Protein AF-A0A7C5ULH2-F1 (afdb_monomer_lite)

pLDDT: mean 91.03, std 8.77, range [56.03, 97.44]

Sequence (119 aa):
MRKRQEQGFTLVEIMVVLLIIGVLVTLALPSWMGARARAQARTCVANLRQIQQAKEAYALATRARNGTPVSMNDLVPTYLQEEPRCPAAGGAPYTVGAIGSPPTCPTGLPNHSLNWNGD

Foldseek 3Di:
DDDDPPDDDDPVNVVVVVVVVVVVCVVPPVVVVVVVVLVLLVLLLVLLVLLLQLLVVLCVVVVDDFPADDDVVSRPPPSPVDFAFRPVVVRHGWASGGPPDGIFDPVPDPSNGNPHDRD

Structure (mmCIF, N/CA/C/O backbone):
data_AF-A0A7C5ULH2-F1
#
_entry.id   AF-A0A7C5ULH2-F1
#
loop_
_atom_site.group_PDB
_atom_site.id
_atom_site.type_symbol
_atom_site.label_atom_id
_atom_site.label_alt_id
_atom_site.label_comp_id
_atom_site.label_asym_id
_atom_site.label_entity_id
_atom_site.label_seq_id
_atom_site.pdbx_PDB_ins_code
_atom_site.Cartn_x
_atom_site.Cartn_y
_atom_site.Cartn_z
_atom_site.occupancy
_atom_site.B_iso_or_equiv
_atom_site.auth_seq_id
_atom_site.auth_comp_id
_atom_site.auth_asym_id
_atom_site.auth_atom_id
_atom_site.pdbx_PDB_model_num
ATOM 1 N N . MET A 1 1 ? -15.620 35.326 54.716 1.00 56.03 1 MET A N 1
ATOM 2 C CA . MET A 1 1 ? -15.128 34.333 53.733 1.00 56.03 1 MET A CA 1
ATOM 3 C C . MET A 1 1 ? -16.139 33.192 53.645 1.00 56.03 1 MET A C 1
ATOM 5 O O . MET A 1 1 ? -16.268 32.439 54.599 1.00 56.03 1 MET A O 1
ATOM 9 N N . ARG A 1 2 ? -16.934 33.105 52.568 1.00 59.84 2 ARG A N 1
ATOM 10 C CA . ARG A 1 2 ? -17.887 31.996 52.363 1.00 59.84 2 ARG A CA 1
ATOM 11 C C . ARG A 1 2 ? -17.092 30.740 51.986 1.00 59.84 2 ARG A C 1
ATOM 13 O O . ARG A 1 2 ? -16.492 30.719 50.916 1.00 59.84 2 ARG A O 1
ATOM 20 N N . LYS A 1 3 ? -17.070 29.718 52.851 1.00 61.59 3 LYS A N 1
ATOM 21 C CA . LYS A 1 3 ? -16.533 28.394 52.502 1.00 61.59 3 LYS A CA 1
ATOM 22 C C . LYS A 1 3 ? -17.435 27.789 51.427 1.00 61.59 3 LYS A C 1
ATOM 24 O O . LYS A 1 3 ? -18.610 27.539 51.689 1.00 61.59 3 LYS A O 1
ATOM 29 N N . ARG A 1 4 ? -16.902 27.586 50.220 1.00 67.75 4 ARG A N 1
ATOM 30 C CA . ARG A 1 4 ? -17.526 26.690 49.242 1.00 67.75 4 ARG A CA 1
ATOM 31 C C . ARG A 1 4 ? -17.550 25.300 49.872 1.00 67.75 4 ARG A C 1
ATOM 33 O O . ARG A 1 4 ? -16.516 24.825 50.327 1.00 67.75 4 ARG A O 1
ATOM 40 N N . GLN A 1 5 ? -18.731 24.699 49.964 1.00 68.06 5 GLN A N 1
ATOM 41 C CA . GLN A 1 5 ? -18.837 23.287 50.301 1.00 68.06 5 GLN A CA 1
ATOM 42 C C . GLN A 1 5 ? -18.357 22.509 49.082 1.00 68.06 5 GLN A C 1
ATOM 44 O O . GLN A 1 5 ? -19.015 22.512 48.044 1.00 68.06 5 GLN A O 1
ATOM 49 N N . GLU A 1 6 ? -17.176 21.917 49.189 1.00 69.50 6 GLU A N 1
ATOM 50 C CA . GLU A 1 6 ? -16.696 20.950 48.213 1.00 69.50 6 GLU A CA 1
ATOM 51 C C . GLU A 1 6 ? -17.531 19.680 48.397 1.00 69.50 6 GLU A C 1
ATOM 53 O O . GLU A 1 6 ? -17.427 18.988 49.409 1.00 69.50 6 GLU A O 1
ATOM 58 N N . GLN A 1 7 ? -18.449 19.438 47.463 1.00 75.25 7 GLN A N 1
ATOM 59 C CA . GLN A 1 7 ? -19.234 18.210 47.413 1.00 75.25 7 GLN A CA 1
ATOM 60 C C . GLN A 1 7 ? -18.329 17.100 46.867 1.00 75.25 7 GLN A C 1
ATOM 62 O O . GLN A 1 7 ? -17.824 17.203 45.751 1.00 75.25 7 GLN A O 1
ATOM 67 N N . GLY A 1 8 ? -18.075 16.073 47.680 1.00 75.38 8 GLY A N 1
ATOM 68 C CA . GLY A 1 8 ? -17.346 14.878 47.260 1.00 75.38 8 GLY A CA 1
ATOM 69 C C . GLY A 1 8 ? -18.233 13.939 46.441 1.00 75.38 8 GLY A C 1
ATOM 70 O O . GLY A 1 8 ? -19.440 13.870 46.665 1.00 75.38 8 GLY A O 1
ATOM 71 N N . PHE A 1 9 ? -17.620 13.202 45.514 1.00 80.06 9 PHE A N 1
ATOM 72 C CA . PHE A 1 9 ? -18.284 12.153 44.736 1.00 80.06 9 PHE A CA 1
ATOM 73 C C . PHE A 1 9 ? -18.848 11.064 45.657 1.00 80.06 9 PHE A C 1
ATOM 75 O O . PHE A 1 9 ? -18.164 10.608 46.578 1.00 80.06 9 PHE A O 1
ATOM 82 N N . THR A 1 10 ? -20.075 10.608 45.401 1.00 90.31 10 THR A N 1
ATOM 83 C CA . THR A 1 10 ? -20.639 9.474 46.146 1.00 90.31 10 THR A CA 1
ATOM 84 C C . THR A 1 10 ? -20.172 8.141 45.548 1.00 90.31 10 THR A C 1
ATOM 86 O O . THR A 1 10 ? -19.944 8.024 44.344 1.00 90.31 10 THR A O 1
ATOM 89 N N . LEU A 1 11 ? -20.059 7.096 46.379 1.00 90.06 11 LEU A N 1
ATOM 90 C CA . LEU A 1 11 ? -19.757 5.730 45.914 1.00 90.06 11 LEU A CA 1
ATOM 91 C C . LEU A 1 11 ? -20.757 5.249 44.850 1.00 90.06 11 LEU A C 1
ATOM 93 O O . LEU A 1 11 ? -20.372 4.601 43.879 1.00 90.06 11 LEU A O 1
ATOM 97 N N . VAL A 1 12 ? -22.032 5.609 45.021 1.00 92.31 12 VAL A N 1
ATOM 98 C CA . VAL A 1 12 ? -23.120 5.258 44.096 1.00 92.31 12 VAL A CA 1
ATOM 99 C C . VAL A 1 12 ? -22.897 5.881 42.719 1.00 92.31 12 VAL A C 1
ATOM 101 O O . VAL A 1 12 ? -23.104 5.228 41.700 1.00 92.31 12 VAL A O 1
ATOM 104 N N . GLU A 1 13 ? -22.427 7.122 42.680 1.00 91.38 13 GLU A N 1
ATOM 105 C CA . GLU A 1 13 ? -22.177 7.860 41.442 1.00 91.38 13 GLU A CA 1
ATOM 106 C C . GLU A 1 13 ? -21.053 7.214 40.626 1.00 91.38 13 GLU A C 1
ATOM 108 O O . GLU A 1 13 ? -21.204 7.008 39.424 1.00 91.38 13 GLU A O 1
ATOM 113 N N . ILE A 1 14 ? -19.985 6.753 41.284 1.00 92.56 14 ILE A N 1
ATOM 114 C CA . ILE A 1 14 ? -18.932 5.973 40.618 1.00 92.56 14 ILE A CA 1
ATOM 115 C C . ILE A 1 14 ? -19.450 4.606 40.142 1.00 92.56 14 ILE A C 1
ATOM 117 O O . ILE A 1 14 ? -19.111 4.180 39.038 1.00 92.56 14 ILE A O 1
ATOM 121 N N . MET A 1 15 ? -20.303 3.924 40.914 1.00 93.81 15 MET A N 1
ATOM 122 C CA . MET A 1 15 ? -20.867 2.629 40.504 1.00 93.81 15 MET A CA 1
ATOM 123 C C . MET A 1 15 ? -21.714 2.731 39.233 1.00 93.81 15 MET A C 1
ATOM 125 O O . MET A 1 15 ? -21.543 1.925 38.318 1.00 93.81 15 MET A O 1
ATOM 129 N N . VAL A 1 16 ? -22.607 3.722 39.155 1.00 94.50 16 VAL A N 1
ATOM 130 C CA . VAL A 1 16 ? -23.452 3.930 37.969 1.00 94.50 16 VAL A CA 1
ATOM 131 C C . VAL A 1 16 ? -22.593 4.277 36.752 1.00 94.50 16 VAL A C 1
ATOM 133 O O . VAL A 1 16 ? -22.827 3.747 35.666 1.00 94.50 16 VAL A O 1
ATOM 136 N N . VAL A 1 17 ? -21.554 5.098 36.929 1.00 94.88 17 VAL A N 1
ATOM 137 C CA . VAL A 1 17 ? -20.621 5.450 35.849 1.00 94.88 17 VAL A CA 1
ATOM 138 C C . VAL A 1 17 ? -19.888 4.215 35.317 1.00 94.88 17 VAL A C 1
ATOM 140 O O . VAL A 1 17 ? -19.829 4.022 34.103 1.00 94.88 17 VAL A O 1
ATOM 143 N N . LEU A 1 18 ? -19.382 3.340 36.191 1.00 95.12 18 LEU A N 1
ATOM 144 C CA . LEU A 1 18 ? -18.714 2.103 35.770 1.00 95.12 18 LEU A CA 1
ATOM 145 C C . LEU A 1 18 ? -19.667 1.144 35.047 1.00 95.12 18 LEU A C 1
ATOM 147 O O . LEU A 1 18 ? -19.270 0.515 34.066 1.00 95.12 18 LEU A O 1
ATOM 151 N N . LEU A 1 19 ? -20.927 1.070 35.485 1.00 96.12 19 LEU A N 1
ATOM 152 C CA . LEU A 1 19 ? -21.962 0.265 34.837 1.00 96.12 19 LEU A CA 1
ATOM 153 C C . LEU A 1 19 ? -22.212 0.757 33.402 1.00 96.12 19 LEU A C 1
ATOM 155 O O . LEU A 1 19 ? -22.176 -0.037 32.462 1.00 96.12 19 LEU A O 1
ATOM 159 N N . ILE A 1 20 ? -22.376 2.071 33.214 1.00 95.81 20 ILE A N 1
ATOM 160 C CA . ILE A 1 20 ? -22.572 2.673 31.888 1.00 95.81 20 ILE A CA 1
ATOM 161 C C . ILE A 1 20 ? -21.333 2.467 31.001 1.00 95.81 20 ILE A C 1
ATOM 163 O O . ILE A 1 20 ? -21.472 2.036 29.857 1.00 95.81 20 ILE A O 1
ATOM 167 N N . ILE A 1 21 ? -20.118 2.703 31.514 1.00 95.00 21 ILE A N 1
ATOM 168 C CA . ILE A 1 21 ? -18.872 2.484 30.754 1.00 95.00 21 ILE A CA 1
ATOM 169 C C . ILE A 1 21 ? -18.742 1.013 30.324 1.00 95.00 21 ILE A C 1
ATOM 171 O O . ILE A 1 21 ? -18.378 0.749 29.178 1.00 95.00 21 ILE A O 1
ATOM 175 N N . GLY A 1 22 ? -19.091 0.052 31.187 1.00 95.38 22 GLY A N 1
ATOM 176 C CA . GLY A 1 22 ? -19.061 -1.378 30.857 1.00 95.38 22 GLY A CA 1
ATOM 177 C C . GLY A 1 22 ? -19.973 -1.756 29.681 1.00 95.38 22 GLY A C 1
ATOM 178 O O . GLY A 1 22 ? -19.562 -2.505 28.788 1.00 95.38 22 GLY A O 1
ATOM 179 N N . VAL A 1 23 ? -21.184 -1.190 29.628 1.00 94.31 23 VAL A N 1
ATOM 180 C CA . VAL A 1 23 ? -22.121 -1.384 28.505 1.00 94.31 23 VAL A CA 1
ATOM 181 C C . VAL A 1 23 ? -21.595 -0.733 27.221 1.00 94.31 23 VAL A C 1
ATOM 183 O O . VAL A 1 23 ? -21.669 -1.322 26.145 1.00 94.31 23 VAL A O 1
ATOM 186 N N . LEU A 1 24 ? -21.008 0.462 27.308 1.00 93.62 24 LEU A N 1
ATOM 187 C CA . LEU A 1 24 ? -20.470 1.146 26.128 1.00 93.62 24 LEU A CA 1
ATOM 188 C C . LEU A 1 24 ? -19.274 0.400 25.515 1.00 93.62 24 LEU A C 1
ATOM 190 O O . LEU A 1 24 ? -19.202 0.249 24.295 1.00 93.62 24 LEU A O 1
ATOM 194 N N . VAL A 1 25 ? -18.352 -0.107 26.341 1.00 91.88 25 VAL A N 1
ATOM 195 C CA . VAL A 1 25 ? -17.163 -0.838 25.866 1.00 91.88 25 VAL A CA 1
ATOM 196 C C . VAL A 1 25 ? -17.548 -2.142 25.165 1.00 91.88 25 VAL A C 1
ATOM 198 O O . VAL A 1 25 ? -17.006 -2.447 24.101 1.00 91.88 25 VAL A O 1
ATOM 201 N N . THR A 1 26 ? -18.507 -2.892 25.714 1.00 89.56 26 THR A N 1
ATOM 202 C CA . THR A 1 26 ? -18.966 -4.160 25.118 1.00 89.56 26 THR A CA 1
ATOM 203 C C . THR A 1 26 ? -19.579 -3.971 23.730 1.00 89.56 26 THR A C 1
ATOM 205 O O . THR A 1 26 ? -19.340 -4.795 22.848 1.00 89.56 26 THR A O 1
ATOM 208 N N . LEU A 1 27 ? -20.292 -2.865 23.494 1.00 86.44 27 LEU A N 1
ATOM 209 C CA . LEU A 1 27 ? -20.836 -2.531 22.173 1.00 86.44 27 LEU A CA 1
ATOM 210 C C . LEU A 1 27 ? -19.771 -2.004 21.194 1.00 86.44 27 LEU A C 1
ATOM 212 O O . LEU A 1 27 ? -19.864 -2.249 19.991 1.00 86.44 27 LEU A O 1
ATOM 216 N N . ALA A 1 28 ? -18.750 -1.298 21.683 1.00 82.75 28 ALA A N 1
ATOM 217 C CA . ALA A 1 28 ? -17.752 -0.648 20.833 1.00 82.75 28 ALA A CA 1
ATOM 218 C C . ALA A 1 28 ? -16.705 -1.617 20.246 1.00 82.75 28 ALA A C 1
ATOM 220 O O . ALA A 1 28 ? -16.368 -1.527 19.061 1.00 82.75 28 ALA A O 1
ATOM 221 N N . LEU A 1 29 ? -16.198 -2.562 21.045 1.00 77.38 29 LEU A N 1
ATOM 222 C CA . LEU A 1 29 ? -15.086 -3.450 20.670 1.00 77.38 29 LEU A CA 1
ATOM 223 C C . LEU A 1 29 ? -15.273 -4.287 19.384 1.00 77.38 29 LEU A C 1
ATOM 225 O O . LEU A 1 29 ? -14.331 -4.323 18.583 1.00 77.38 29 LEU A O 1
ATOM 229 N N . PRO A 1 30 ? -16.420 -4.952 19.120 1.00 70.81 30 PRO A N 1
ATOM 230 C CA . PRO A 1 30 ? -16.539 -5.841 17.959 1.00 70.81 30 PRO A CA 1
ATOM 231 C C . PRO A 1 30 ? -16.403 -5.101 16.620 1.00 70.81 30 PRO A C 1
ATOM 233 O O . PRO A 1 30 ? -15.904 -5.661 15.644 1.00 70.81 30 PRO A O 1
ATOM 236 N N . SER A 1 31 ? -16.786 -3.824 16.575 1.00 73.25 31 SER A N 1
ATOM 237 C CA . SER A 1 31 ? -16.737 -3.013 15.354 1.00 73.25 31 SER A CA 1
ATOM 238 C C . SER A 1 31 ? -15.311 -2.660 14.903 1.00 73.25 31 SER A C 1
ATOM 240 O O . SER A 1 31 ? -15.056 -2.472 13.710 1.00 73.25 31 SER A O 1
ATOM 242 N N . TRP A 1 32 ? -14.351 -2.604 15.831 1.00 74.81 32 TRP A N 1
ATOM 243 C CA . TRP A 1 32 ? -13.033 -2.027 15.564 1.00 74.81 32 TRP A CA 1
ATOM 244 C C . TRP A 1 32 ? -12.089 -2.974 14.808 1.00 74.81 32 TRP A C 1
ATOM 246 O O . TRP A 1 32 ? -11.313 -2.540 13.952 1.00 74.81 32 TRP A O 1
ATOM 256 N N . MET A 1 33 ? -12.186 -4.284 15.056 1.00 75.81 33 MET A N 1
ATOM 257 C CA . MET A 1 33 ? -11.313 -5.283 14.422 1.00 75.81 33 MET A CA 1
ATOM 258 C C . MET A 1 33 ? -11.561 -5.399 12.912 1.00 75.81 33 MET A C 1
ATOM 260 O O . MET A 1 33 ? -10.613 -5.405 12.123 1.00 75.81 33 MET A O 1
ATOM 264 N N . GLY A 1 34 ? -12.830 -5.414 12.491 1.00 82.38 34 GLY A N 1
ATOM 265 C CA . GLY A 1 34 ? -13.193 -5.457 11.072 1.00 82.38 34 GLY A CA 1
ATOM 266 C C . GLY A 1 34 ? -12.793 -4.184 10.320 1.00 82.38 34 GLY A C 1
ATOM 267 O O . GLY A 1 34 ? -12.331 -4.252 9.179 1.00 82.38 34 GLY A O 1
ATOM 268 N N . ALA A 1 35 ? -12.901 -3.022 10.973 1.00 85.62 35 ALA A N 1
ATOM 269 C CA . ALA A 1 35 ? -12.500 -1.743 10.393 1.00 85.62 35 ALA A CA 1
ATOM 270 C C . ALA A 1 35 ? -10.996 -1.699 10.082 1.00 85.62 35 ALA A C 1
ATOM 272 O O . ALA A 1 35 ? -10.603 -1.267 8.996 1.00 85.62 35 ALA A O 1
ATOM 273 N N . ARG A 1 36 ? -10.151 -2.207 10.990 1.00 89.75 36 ARG A N 1
ATOM 274 C CA . ARG A 1 36 ? -8.697 -2.262 10.782 1.00 89.75 36 ARG A CA 1
ATOM 275 C C . ARG A 1 36 ? -8.313 -3.166 9.611 1.00 89.75 36 ARG A C 1
ATOM 277 O O . ARG A 1 36 ? -7.527 -2.744 8.766 1.00 89.75 36 ARG A O 1
ATOM 284 N N . ALA A 1 37 ? -8.878 -4.371 9.536 1.00 90.31 37 ALA A N 1
ATOM 285 C CA . ALA A 1 37 ? -8.594 -5.308 8.447 1.00 90.31 37 ALA A CA 1
ATOM 286 C C . ALA A 1 37 ? -9.005 -4.733 7.079 1.00 90.31 37 ALA A C 1
ATOM 288 O O . ALA A 1 37 ? -8.230 -4.772 6.124 1.00 90.31 37 ALA A O 1
ATOM 289 N N . ARG A 1 38 ? -10.188 -4.108 6.993 1.00 91.31 38 ARG A N 1
ATOM 290 C CA . ARG A 1 38 ? -10.649 -3.424 5.773 1.00 91.31 38 ARG A CA 1
ATOM 291 C C . ARG A 1 38 ? -9.765 -2.240 5.392 1.00 91.31 38 ARG A C 1
ATOM 293 O O . ARG A 1 38 ? -9.481 -2.059 4.211 1.00 91.31 38 ARG A O 1
ATOM 300 N N . ALA A 1 39 ? -9.314 -1.445 6.362 1.00 92.69 39 ALA A N 1
ATOM 301 C CA . ALA A 1 39 ? -8.388 -0.344 6.105 1.00 92.69 39 ALA A CA 1
ATOM 302 C C . ALA A 1 39 ? -7.052 -0.857 5.543 1.00 92.69 39 ALA A C 1
ATOM 304 O O . ALA A 1 39 ? -6.576 -0.344 4.535 1.00 92.69 39 ALA A O 1
ATOM 305 N N . GLN A 1 40 ? -6.491 -1.920 6.131 1.00 94.75 40 GLN A N 1
ATOM 306 C CA . GLN A 1 40 ? -5.264 -2.551 5.636 1.00 94.75 40 GLN A CA 1
ATOM 307 C C . GLN A 1 40 ? -5.422 -3.101 4.211 1.00 94.75 40 GLN A C 1
ATOM 309 O O . GLN A 1 40 ? -4.529 -2.899 3.387 1.00 94.75 40 GLN A O 1
ATOM 314 N N . ALA A 1 41 ? -6.552 -3.745 3.907 1.00 94.94 41 ALA A N 1
ATOM 315 C CA . ALA A 1 41 ? -6.877 -4.225 2.564 1.00 94.94 41 ALA A CA 1
ATOM 316 C C . ALA A 1 41 ? -6.973 -3.069 1.554 1.00 94.94 41 ALA A C 1
ATOM 318 O O . ALA A 1 41 ? -6.314 -3.095 0.517 1.00 94.94 41 ALA A O 1
ATOM 319 N N . ARG A 1 42 ? -7.699 -1.993 1.890 1.00 95.25 42 ARG A N 1
ATOM 320 C CA . ARG A 1 42 ? -7.820 -0.791 1.043 1.00 95.25 42 ARG A CA 1
ATOM 321 C C . ARG A 1 42 ? -6.469 -0.149 0.745 1.00 95.25 42 ARG A C 1
ATOM 323 O O . ARG A 1 42 ? -6.177 0.131 -0.415 1.00 95.25 42 ARG A O 1
ATOM 330 N N . THR A 1 43 ? -5.629 0.033 1.762 1.00 95.81 43 THR A N 1
ATOM 331 C CA . THR A 1 43 ? -4.271 0.563 1.582 1.00 95.81 43 THR A CA 1
ATOM 332 C C . THR A 1 43 ? -3.419 -0.368 0.722 1.00 95.81 43 THR A C 1
ATOM 334 O O . THR A 1 43 ? -2.702 0.095 -0.159 1.00 95.81 43 THR A O 1
ATOM 337 N N . CYS A 1 44 ? -3.519 -1.684 0.922 1.00 96.75 44 CYS A N 1
ATOM 338 C CA . CYS A 1 44 ? -2.822 -2.661 0.091 1.00 96.75 44 CYS A CA 1
ATOM 339 C C . CYS A 1 44 ? -3.220 -2.543 -1.385 1.00 96.75 44 CYS A C 1
ATOM 341 O O . CYS A 1 44 ? -2.351 -2.469 -2.249 1.00 96.75 44 CYS A O 1
ATOM 343 N N . VAL A 1 45 ? -4.518 -2.487 -1.684 1.00 96.25 45 VAL A N 1
ATOM 344 C CA . VAL A 1 45 ? -5.007 -2.358 -3.063 1.00 96.25 45 VAL A CA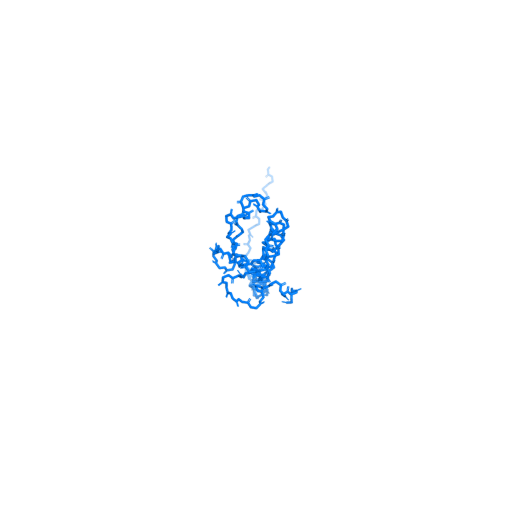 1
ATOM 345 C C . VAL A 1 45 ? -4.600 -1.022 -3.681 1.00 96.25 45 VAL A C 1
ATOM 347 O O . VAL A 1 45 ? -4.214 -0.991 -4.848 1.00 96.25 45 VAL A O 1
ATOM 350 N N . ALA A 1 46 ? -4.602 0.068 -2.911 1.00 96.12 46 ALA A N 1
ATOM 351 C CA . ALA A 1 46 ? -4.089 1.357 -3.371 1.00 96.12 46 ALA A CA 1
ATOM 352 C C . ALA A 1 46 ? -2.598 1.283 -3.749 1.00 96.12 46 ALA A C 1
ATOM 354 O O . ALA A 1 46 ? -2.227 1.707 -4.841 1.00 96.12 46 ALA A O 1
ATOM 355 N N . ASN A 1 47 ? -1.767 0.664 -2.906 1.00 96.94 47 ASN A N 1
ATOM 356 C CA . ASN A 1 47 ? -0.343 0.461 -3.188 1.00 96.94 47 ASN A CA 1
ATOM 357 C C . ASN A 1 47 ? -0.120 -0.413 -4.432 1.00 96.94 47 ASN A C 1
ATOM 359 O O . ASN A 1 47 ? 0.709 -0.089 -5.277 1.00 96.94 47 ASN A O 1
ATOM 363 N N . LEU A 1 48 ? -0.885 -1.500 -4.587 1.00 97.06 48 LEU A N 1
ATOM 364 C CA . LEU A 1 48 ? -0.812 -2.345 -5.783 1.00 97.06 48 LEU A CA 1
ATOM 365 C C . LEU A 1 48 ? -1.156 -1.554 -7.051 1.00 97.06 48 LEU A C 1
ATOM 367 O O . LEU A 1 48 ? -0.498 -1.730 -8.075 1.00 97.06 48 LEU A O 1
ATOM 371 N N . ARG A 1 49 ? -2.159 -0.667 -6.991 1.00 96.31 49 ARG A N 1
ATOM 372 C CA . ARG A 1 49 ? -2.529 0.206 -8.118 1.00 96.31 49 ARG A CA 1
ATOM 373 C C . ARG A 1 49 ? -1.419 1.201 -8.447 1.00 96.31 49 ARG A C 1
ATOM 375 O O . ARG A 1 49 ? -1.120 1.377 -9.622 1.00 96.31 49 ARG A O 1
ATOM 382 N N . GLN A 1 50 ? -0.777 1.792 -7.438 1.00 96.94 50 GLN A N 1
ATOM 383 C CA . GLN A 1 50 ? 0.377 2.676 -7.639 1.00 96.94 50 GLN A CA 1
ATOM 384 C C . GLN A 1 50 ? 1.541 1.946 -8.317 1.00 96.94 50 GLN A C 1
ATOM 386 O O . GLN A 1 50 ? 2.098 2.446 -9.291 1.00 96.94 50 GLN A O 1
ATOM 391 N N . ILE A 1 51 ? 1.866 0.732 -7.859 1.00 97.44 51 ILE A N 1
ATOM 392 C CA . ILE A 1 51 ? 2.906 -0.098 -8.481 1.00 97.44 51 ILE A CA 1
ATOM 393 C C . ILE A 1 51 ? 2.528 -0.424 -9.929 1.00 97.44 51 ILE A C 1
ATOM 395 O O . ILE A 1 51 ? 3.358 -0.285 -10.821 1.00 97.44 51 ILE A O 1
ATOM 399 N N . GLN A 1 52 ? 1.279 -0.816 -10.190 1.00 97.12 52 GLN A N 1
ATOM 400 C CA . GLN A 1 52 ? 0.815 -1.130 -11.542 1.00 97.12 52 GLN A CA 1
ATOM 401 C C . GLN A 1 52 ? 0.945 0.072 -12.489 1.00 97.12 52 GLN A C 1
ATOM 403 O O . GLN A 1 52 ? 1.491 -0.070 -13.581 1.00 97.12 52 GLN A O 1
ATOM 408 N N . GLN A 1 53 ? 0.518 1.260 -12.056 1.00 96.81 53 GLN A N 1
ATOM 409 C CA . GLN A 1 53 ? 0.638 2.488 -12.847 1.00 96.81 53 GLN A CA 1
ATOM 410 C C . GLN A 1 53 ? 2.099 2.839 -13.148 1.00 96.81 53 GLN A C 1
ATOM 412 O O . GLN A 1 53 ? 2.438 3.206 -14.271 1.00 96.81 53 GLN A O 1
ATOM 417 N N . ALA A 1 54 ? 2.989 2.677 -12.171 1.00 97.38 54 ALA A N 1
ATOM 418 C CA . ALA A 1 54 ? 4.408 2.917 -12.380 1.00 97.38 54 ALA A CA 1
ATOM 419 C C . ALA A 1 54 ? 5.054 1.909 -13.331 1.00 97.38 54 ALA A C 1
ATOM 421 O O . ALA A 1 54 ? 5.882 2.292 -14.154 1.00 97.38 54 ALA A O 1
ATOM 422 N N . LYS A 1 55 ? 4.657 0.633 -13.266 1.00 96.81 55 LYS A N 1
ATOM 423 C CA . LYS A 1 55 ? 5.097 -0.381 -14.232 1.00 96.81 55 LYS A CA 1
ATOM 424 C C . LYS A 1 55 ? 4.668 -0.031 -15.651 1.00 96.81 55 LYS A C 1
ATOM 426 O O . LYS A 1 55 ? 5.447 -0.210 -16.581 1.00 96.81 55 LYS A O 1
ATOM 431 N N . GLU A 1 56 ? 3.440 0.451 -15.822 1.00 96.06 56 GLU A N 1
ATOM 432 C CA . GLU A 1 56 ? 2.924 0.885 -17.123 1.00 96.06 56 GLU A CA 1
ATOM 433 C C . GLU A 1 56 ? 3.696 2.101 -17.650 1.00 96.06 56 GLU A C 1
ATOM 435 O O . GLU A 1 56 ? 4.099 2.115 -18.814 1.00 96.06 56 GLU A O 1
ATOM 440 N N . ALA A 1 57 ? 3.991 3.076 -16.786 1.00 96.94 57 ALA A N 1
ATOM 441 C CA . ALA A 1 57 ? 4.819 4.228 -17.135 1.00 96.94 57 ALA A CA 1
ATOM 442 C C . ALA A 1 57 ? 6.255 3.820 -17.514 1.00 96.94 57 ALA A C 1
ATOM 444 O O . ALA A 1 57 ? 6.772 4.262 -18.542 1.00 96.94 57 ALA A O 1
ATOM 445 N N . TYR A 1 58 ? 6.872 2.924 -16.738 1.00 97.25 58 TYR A N 1
ATOM 446 C CA . TYR A 1 58 ? 8.184 2.353 -17.040 1.00 97.25 58 TYR A CA 1
ATOM 447 C C . TYR A 1 58 ? 8.184 1.629 -18.390 1.00 97.25 58 TYR A C 1
ATOM 449 O O . TYR A 1 58 ? 9.084 1.839 -19.208 1.00 97.25 58 TYR A O 1
ATOM 457 N N . ALA A 1 59 ? 7.165 0.808 -18.660 1.00 97.19 59 ALA A N 1
ATOM 458 C CA . ALA A 1 59 ? 7.043 0.087 -19.922 1.00 97.19 59 ALA A CA 1
ATOM 459 C C . ALA A 1 59 ? 6.901 1.033 -21.117 1.00 97.19 59 ALA A C 1
ATOM 461 O O . ALA A 1 59 ? 7.527 0.805 -22.152 1.00 97.19 59 ALA A O 1
ATOM 462 N N . LEU A 1 60 ? 6.136 2.118 -20.967 1.00 96.31 60 LEU A N 1
ATOM 463 C CA . LEU A 1 60 ? 5.990 3.137 -22.003 1.00 96.31 60 LEU A CA 1
ATOM 464 C C . LEU A 1 60 ? 7.318 3.857 -22.280 1.00 96.31 60 LEU A C 1
ATOM 466 O O . LEU A 1 60 ? 7.696 4.024 -23.440 1.00 96.31 60 LEU A O 1
ATOM 470 N N . ALA A 1 61 ? 8.043 4.244 -21.230 1.00 96.75 61 ALA A N 1
ATOM 471 C CA . ALA A 1 61 ? 9.308 4.964 -21.348 1.00 96.75 61 ALA A CA 1
ATOM 472 C C . ALA A 1 61 ? 10.428 4.106 -21.961 1.00 96.75 61 ALA A C 1
ATOM 474 O O . ALA A 1 61 ? 11.209 4.586 -22.781 1.00 96.75 61 ALA A O 1
ATOM 475 N N . THR A 1 62 ? 10.493 2.825 -21.595 1.00 96.25 62 THR A N 1
ATOM 476 C CA . THR A 1 62 ? 11.553 1.897 -22.030 1.00 96.25 62 THR A CA 1
ATOM 477 C C . THR A 1 62 ? 11.172 1.053 -23.245 1.00 96.25 62 THR A C 1
ATOM 479 O O . THR A 1 62 ? 12.007 0.322 -23.776 1.00 96.25 62 THR A O 1
ATOM 482 N N . ARG A 1 63 ? 9.917 1.149 -23.707 1.00 96.31 63 ARG A N 1
ATOM 483 C CA . ARG A 1 63 ? 9.326 0.266 -24.728 1.00 96.31 63 ARG A CA 1
ATOM 484 C C . ARG A 1 63 ? 9.429 -1.219 -24.343 1.00 96.31 63 ARG A C 1
ATOM 486 O O . ARG A 1 63 ? 9.582 -2.079 -25.216 1.00 96.31 63 ARG A O 1
ATOM 493 N N . ALA A 1 64 ? 9.363 -1.518 -23.044 1.00 95.19 64 ALA A N 1
ATOM 494 C CA . ALA A 1 64 ? 9.384 -2.884 -22.537 1.00 95.19 64 ALA A CA 1
ATOM 495 C C . ALA A 1 64 ? 8.144 -3.655 -23.011 1.00 95.19 64 ALA A C 1
ATOM 497 O O . ALA A 1 64 ? 7.041 -3.114 -23.100 1.00 95.19 64 ALA A O 1
ATOM 498 N N . ARG A 1 65 ? 8.330 -4.938 -23.328 1.00 95.62 65 ARG A N 1
ATOM 499 C CA . ARG A 1 65 ? 7.258 -5.818 -23.808 1.00 95.62 65 ARG A CA 1
ATOM 500 C C . ARG A 1 65 ? 6.672 -6.612 -22.644 1.00 95.62 65 ARG A C 1
ATOM 502 O O . ARG A 1 65 ? 7.295 -6.750 -21.594 1.00 95.62 65 ARG A O 1
ATOM 509 N N . ASN A 1 66 ? 5.492 -7.195 -22.847 1.00 95.62 66 ASN A N 1
ATOM 510 C CA . ASN A 1 66 ? 4.938 -8.150 -21.888 1.00 95.62 66 ASN A CA 1
ATOM 511 C C . ASN A 1 66 ? 5.931 -9.297 -21.643 1.00 95.62 66 ASN A C 1
ATOM 513 O O . ASN A 1 66 ? 6.515 -9.831 -22.585 1.00 95.62 66 ASN A O 1
ATOM 517 N N . GLY A 1 67 ? 6.122 -9.656 -20.375 1.00 94.81 67 GLY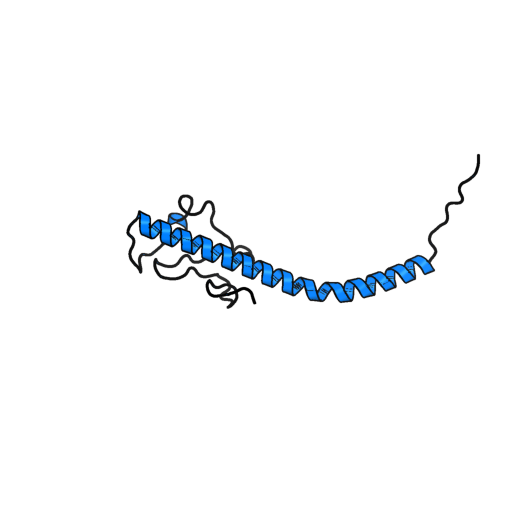 A N 1
ATOM 518 C CA . GLY A 1 67 ? 7.100 -10.653 -19.940 1.00 94.81 67 GLY A CA 1
ATOM 519 C C . GLY A 1 67 ? 8.484 -10.095 -19.598 1.00 94.81 67 GLY A C 1
ATOM 520 O O . GLY A 1 67 ? 9.277 -10.826 -19.010 1.00 94.81 67 GLY A O 1
ATOM 521 N N . THR A 1 68 ? 8.782 -8.820 -19.882 1.00 96.06 68 THR A N 1
ATOM 522 C CA . THR A 1 68 ? 10.026 -8.191 -19.414 1.00 96.06 68 THR A CA 1
ATOM 523 C C . THR A 1 68 ? 10.060 -8.19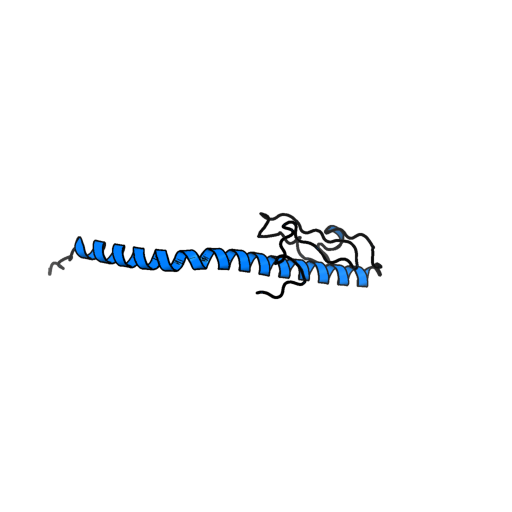0 -17.877 1.00 96.06 68 THR A C 1
ATOM 525 O O . THR A 1 68 ? 9.119 -7.667 -17.266 1.00 96.06 68 THR A O 1
ATOM 528 N N . PRO A 1 69 ? 11.097 -8.771 -17.238 1.00 95.88 69 PRO A N 1
ATOM 529 C CA . PRO A 1 69 ? 11.257 -8.715 -15.788 1.00 95.88 69 PRO A CA 1
ATOM 530 C C . PRO A 1 69 ? 11.405 -7.269 -15.320 1.00 95.88 69 PRO A C 1
ATOM 532 O O . PRO A 1 69 ? 12.109 -6.490 -15.956 1.00 95.88 69 PRO A O 1
ATOM 535 N N . VAL A 1 70 ? 10.753 -6.928 -14.209 1.00 95.75 70 VAL A N 1
ATOM 536 C CA . VAL A 1 70 ? 10.847 -5.605 -13.580 1.00 95.75 70 VAL A CA 1
ATOM 537 C C . VAL A 1 70 ? 11.084 -5.788 -12.092 1.00 95.75 70 VAL A C 1
ATOM 539 O O . VAL A 1 70 ? 10.425 -6.608 -11.446 1.00 95.75 70 VAL A O 1
ATOM 542 N N . SER A 1 71 ? 12.027 -5.022 -11.560 1.00 94.75 71 SER A N 1
ATOM 543 C CA . SER A 1 71 ? 12.333 -4.929 -10.139 1.00 94.75 71 SER A CA 1
ATOM 544 C C . SER A 1 71 ? 11.808 -3.616 -9.561 1.00 94.75 71 SER A C 1
ATOM 546 O O . SER A 1 71 ? 11.574 -2.652 -10.285 1.00 94.75 71 SER A O 1
ATOM 548 N N . MET A 1 72 ? 11.659 -3.534 -8.236 1.00 94.50 72 MET A N 1
ATOM 549 C CA . MET A 1 72 ? 11.275 -2.269 -7.597 1.00 94.50 72 MET A CA 1
ATOM 550 C C . MET A 1 72 ? 12.319 -1.165 -7.832 1.00 94.50 72 MET A C 1
ATOM 552 O O . MET A 1 72 ? 11.962 0.005 -7.951 1.00 94.50 72 MET A O 1
ATOM 556 N N . ASN A 1 73 ? 13.592 -1.537 -7.992 1.00 95.00 73 ASN A N 1
ATOM 557 C CA . ASN A 1 73 ? 14.676 -0.598 -8.298 1.00 95.00 73 ASN A CA 1
ATOM 558 C C . ASN A 1 73 ? 14.527 0.080 -9.669 1.00 95.00 73 ASN A C 1
ATOM 560 O O . ASN A 1 73 ? 15.115 1.132 -9.885 1.00 95.00 73 ASN A O 1
ATOM 564 N N . ASP A 1 74 ? 13.755 -0.503 -10.588 1.00 95.75 74 ASP A N 1
ATOM 565 C CA . ASP A 1 74 ? 13.460 0.116 -11.885 1.00 95.75 74 ASP A CA 1
ATOM 566 C C . ASP A 1 74 ? 12.353 1.178 -11.772 1.00 95.75 74 ASP A C 1
ATOM 568 O O . ASP A 1 74 ? 12.214 2.047 -12.634 1.00 95.75 74 ASP A O 1
ATOM 572 N N . LEU A 1 75 ? 11.541 1.093 -10.712 1.00 96.25 75 LEU A N 1
ATOM 573 C CA . LEU A 1 75 ? 10.387 1.958 -10.482 1.00 96.25 75 LEU A CA 1
ATOM 574 C C . LEU A 1 75 ? 10.722 3.131 -9.559 1.00 96.25 75 LEU A C 1
ATOM 576 O O . LEU A 1 75 ? 10.223 4.233 -9.770 1.00 96.25 75 LEU A O 1
ATOM 580 N N . VAL A 1 76 ? 11.560 2.920 -8.546 1.00 96.19 76 VAL A N 1
ATOM 581 C CA . VAL A 1 76 ? 11.959 3.946 -7.571 1.00 96.19 76 VAL A CA 1
ATOM 582 C C . VAL A 1 76 ? 13.323 4.538 -7.957 1.00 96.19 76 VAL A C 1
ATOM 584 O O . VAL A 1 76 ? 14.223 3.776 -8.294 1.00 96.19 76 VAL A O 1
ATOM 587 N N . PRO A 1 77 ? 13.542 5.867 -7.871 1.00 95.81 77 PRO A N 1
ATOM 588 C CA . PRO A 1 77 ? 12.604 6.911 -7.445 1.00 95.81 77 PRO A CA 1
ATOM 589 C C . PRO A 1 77 ? 11.809 7.554 -8.600 1.00 95.81 77 PRO A C 1
ATOM 591 O O . PRO A 1 77 ? 11.090 8.530 -8.397 1.00 95.81 77 PRO A O 1
ATOM 594 N N . THR A 1 78 ? 11.993 7.084 -9.836 1.00 96.06 78 THR A N 1
ATOM 595 C CA . THR A 1 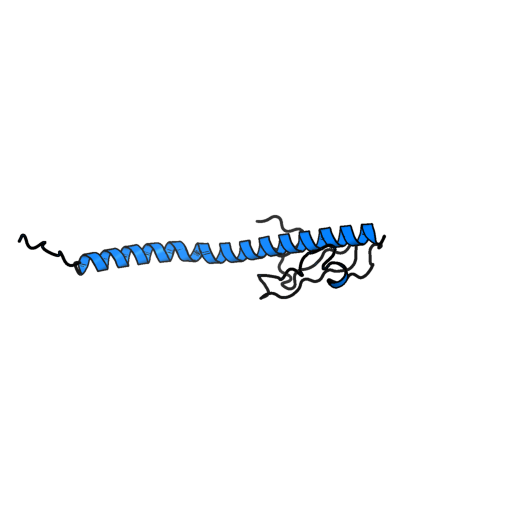78 ? 11.531 7.802 -11.035 1.00 96.06 78 THR A CA 1
ATOM 596 C C . THR A 1 78 ? 10.017 7.739 -11.244 1.00 96.06 78 THR A C 1
ATOM 598 O O . THR A 1 78 ? 9.414 8.730 -11.646 1.00 96.06 78 THR A O 1
ATOM 601 N N . TYR A 1 79 ? 9.401 6.589 -10.977 1.00 95.94 79 TYR A N 1
ATOM 602 C CA . TYR A 1 79 ? 7.976 6.321 -11.199 1.00 95.94 79 TYR A CA 1
ATOM 603 C C . TYR A 1 79 ? 7.207 6.099 -9.884 1.00 95.94 79 TYR A C 1
ATOM 605 O O . TYR A 1 79 ? 6.000 6.327 -9.834 1.00 95.94 79 TYR A O 1
ATOM 613 N N . LEU A 1 80 ? 7.901 5.705 -8.809 1.00 96.12 80 LEU A N 1
ATOM 614 C CA . LEU A 1 80 ? 7.439 5.764 -7.419 1.00 96.12 80 LEU A CA 1
ATOM 615 C C . LEU A 1 80 ? 8.419 6.578 -6.582 1.00 96.12 80 LEU A C 1
ATOM 617 O O . LEU A 1 80 ? 9.620 6.377 -6.693 1.00 96.12 80 LEU A O 1
ATOM 621 N N . GLN A 1 81 ? 7.908 7.416 -5.680 1.00 93.50 81 GLN A N 1
ATOM 622 C CA . GLN A 1 81 ? 8.753 8.185 -4.759 1.00 93.50 81 GLN A CA 1
ATOM 623 C C . GLN A 1 81 ? 9.479 7.291 -3.744 1.00 93.50 81 GLN A C 1
ATOM 625 O O . GLN A 1 81 ? 10.654 7.502 -3.461 1.00 93.50 81 GLN A O 1
ATOM 630 N N . GLU A 1 82 ? 8.790 6.280 -3.217 1.00 94.31 82 GLU A N 1
ATOM 631 C CA . GLU A 1 82 ? 9.321 5.326 -2.244 1.00 94.31 82 GLU A CA 1
ATOM 632 C C . GLU A 1 82 ? 8.732 3.930 -2.476 1.00 94.31 82 GLU A C 1
ATOM 634 O O . GLU A 1 82 ? 7.673 3.797 -3.090 1.00 94.31 82 GLU A O 1
ATOM 639 N N . GLU A 1 83 ? 9.411 2.887 -1.986 1.00 94.38 83 GLU A N 1
ATOM 640 C CA . GLU A 1 83 ? 8.905 1.510 -2.045 1.00 94.38 83 GLU A CA 1
ATOM 641 C C . GLU A 1 83 ? 7.726 1.332 -1.064 1.00 94.38 83 GLU A C 1
ATOM 643 O O . GLU A 1 83 ? 7.939 1.361 0.155 1.00 94.38 83 GLU A O 1
ATOM 648 N N . PRO A 1 84 ? 6.490 1.083 -1.544 1.00 95.62 84 PRO A N 1
ATOM 649 C CA . PRO A 1 84 ? 5.345 0.896 -0.669 1.00 95.62 84 PRO A CA 1
ATOM 650 C C . PRO A 1 84 ? 5.502 -0.384 0.149 1.00 95.62 84 PRO A C 1
ATOM 652 O O . PRO A 1 84 ? 5.939 -1.422 -0.354 1.00 95.62 84 PRO A O 1
ATOM 655 N N . ARG A 1 85 ? 5.073 -0.346 1.411 1.00 95.12 85 ARG A N 1
ATOM 656 C CA . ARG A 1 85 ? 5.113 -1.501 2.320 1.00 95.12 85 ARG A CA 1
ATOM 657 C C . ARG A 1 85 ? 3.717 -2.051 2.595 1.00 95.12 85 ARG A C 1
ATOM 659 O O . ARG A 1 85 ? 2.735 -1.309 2.629 1.00 95.12 85 ARG A O 1
ATOM 666 N N . CYS A 1 86 ? 3.599 -3.365 2.782 1.00 95.44 86 CYS A N 1
ATOM 667 C CA . CYS A 1 86 ? 2.310 -3.993 3.068 1.00 95.44 86 CYS A CA 1
ATOM 668 C C . CYS A 1 86 ? 1.903 -3.837 4.546 1.00 95.44 86 CYS A C 1
ATOM 670 O O . CYS A 1 86 ? 2.552 -4.422 5.416 1.00 95.44 86 CYS A O 1
ATOM 672 N N . PRO A 1 87 ? 0.794 -3.136 4.868 1.00 94.50 87 PRO A N 1
ATOM 673 C CA . PRO A 1 87 ? 0.392 -2.893 6.257 1.00 94.50 87 PRO A CA 1
ATOM 674 C C . PRO A 1 87 ? -0.207 -4.125 6.954 1.00 94.50 87 PRO A C 1
ATOM 676 O O . PRO A 1 87 ? -0.297 -4.146 8.180 1.00 94.50 87 PRO A O 1
ATOM 679 N N . ALA A 1 88 ? -0.635 -5.139 6.193 1.00 93.44 88 ALA A N 1
ATOM 680 C CA . ALA A 1 88 ? -1.144 -6.404 6.734 1.00 93.44 88 ALA A CA 1
ATOM 681 C C . ALA A 1 88 ? -0.043 -7.451 6.958 1.00 93.44 88 ALA A C 1
ATOM 683 O O . ALA A 1 88 ? -0.225 -8.357 7.762 1.00 93.44 88 ALA A O 1
ATOM 684 N N . ALA A 1 89 ? 1.104 -7.315 6.286 1.00 93.69 89 ALA A N 1
ATOM 685 C CA . ALA A 1 89 ? 2.233 -8.242 6.383 1.00 93.69 89 ALA A CA 1
ATOM 686 C C . ALA A 1 89 ? 3.417 -7.642 7.162 1.00 93.69 89 ALA A C 1
ATOM 688 O O . ALA A 1 89 ? 4.570 -7.870 6.807 1.00 93.69 89 ALA A O 1
ATOM 689 N N . GLY A 1 90 ? 3.149 -6.803 8.169 1.00 91.69 90 GLY A N 1
ATOM 690 C CA . GLY A 1 90 ? 4.200 -6.210 9.008 1.00 91.69 90 GLY A CA 1
ATOM 691 C C . GLY A 1 90 ? 5.217 -5.348 8.248 1.00 91.69 90 GLY A C 1
ATOM 692 O O . GLY A 1 90 ? 6.344 -5.197 8.701 1.00 91.69 90 GLY A O 1
ATOM 693 N N . GLY A 1 91 ? 4.843 -4.808 7.086 1.00 93.69 91 GLY A N 1
ATOM 694 C CA . GLY A 1 91 ? 5.733 -4.023 6.235 1.00 93.69 91 GLY A CA 1
ATOM 695 C C . GLY A 1 91 ? 6.512 -4.830 5.193 1.00 93.69 91 GLY A C 1
ATOM 696 O O . GLY A 1 91 ? 7.437 -4.291 4.594 1.00 93.69 91 GLY A O 1
ATOM 697 N N . ALA A 1 92 ? 6.157 -6.092 4.932 1.00 95.56 92 ALA A N 1
ATOM 698 C CA . ALA A 1 92 ? 6.785 -6.864 3.859 1.00 95.56 92 ALA A CA 1
ATOM 699 C C . ALA A 1 92 ? 6.637 -6.178 2.475 1.00 95.56 92 ALA A C 1
ATOM 701 O O . ALA A 1 92 ? 5.618 -5.516 2.224 1.00 95.56 92 ALA A O 1
ATOM 702 N N . PRO A 1 93 ? 7.640 -6.308 1.580 1.00 95.44 93 PRO A N 1
ATOM 703 C CA . PRO A 1 93 ? 7.598 -5.739 0.233 1.00 95.44 93 PRO A CA 1
ATOM 704 C C . PRO A 1 93 ? 6.559 -6.429 -0.660 1.00 95.44 93 PRO A C 1
ATOM 706 O O . PRO A 1 93 ? 6.219 -7.597 -0.466 1.00 95.44 93 PRO A O 1
ATOM 709 N N . TYR A 1 94 ? 6.088 -5.703 -1.673 1.00 95.81 94 TYR A N 1
ATOM 710 C CA . TYR A 1 94 ? 5.268 -6.257 -2.751 1.00 95.81 94 TYR A CA 1
ATOM 711 C C . TYR A 1 94 ? 6.135 -6.924 -3.817 1.00 95.81 94 TYR A C 1
ATOM 713 O O . TYR A 1 94 ? 7.287 -6.549 -4.028 1.00 95.81 94 TYR A O 1
ATOM 721 N N . THR A 1 95 ? 5.555 -7.868 -4.552 1.00 95.56 95 THR A N 1
ATOM 722 C CA . THR A 1 95 ? 6.185 -8.405 -5.759 1.00 95.56 95 THR A CA 1
ATOM 723 C C . THR A 1 95 ? 5.681 -7.623 -6.961 1.00 95.56 95 THR A C 1
ATOM 725 O O . THR A 1 95 ? 4.483 -7.601 -7.235 1.00 95.56 95 THR A O 1
ATOM 728 N N . VAL A 1 96 ? 6.595 -6.976 -7.683 1.00 95.69 96 VAL A N 1
ATOM 729 C CA . VAL A 1 96 ? 6.263 -6.150 -8.852 1.00 95.69 96 VAL A CA 1
ATOM 730 C C . VAL A 1 96 ? 5.729 -7.013 -9.996 1.00 95.69 96 VAL A C 1
ATOM 732 O O . VAL A 1 96 ? 4.715 -6.668 -10.598 1.00 95.69 96 VAL A O 1
ATOM 735 N N . GLY A 1 97 ? 6.375 -8.149 -10.276 1.00 95.12 97 GLY A N 1
ATOM 736 C CA . GLY A 1 97 ? 6.067 -9.008 -11.423 1.00 95.12 97 GLY A CA 1
ATOM 737 C C . GLY A 1 97 ? 6.538 -8.411 -12.755 1.00 95.12 97 GLY A C 1
ATOM 738 O O . GLY A 1 97 ? 6.814 -7.217 -12.864 1.00 95.12 97 GLY A O 1
ATOM 739 N N . ALA A 1 98 ? 6.605 -9.236 -13.798 1.00 96.50 98 ALA A N 1
ATOM 740 C CA . ALA A 1 98 ? 6.958 -8.787 -15.144 1.00 96.50 98 ALA A CA 1
ATOM 741 C C . ALA A 1 98 ? 5.927 -7.796 -15.718 1.00 96.50 98 ALA A C 1
ATOM 743 O O . ALA A 1 98 ? 4.775 -7.739 -15.262 1.00 96.50 98 ALA A O 1
ATOM 744 N N . ILE A 1 99 ? 6.302 -7.045 -16.755 1.00 96.50 99 ILE A N 1
ATOM 745 C CA . ILE A 1 99 ? 5.348 -6.238 -17.532 1.00 96.50 99 ILE A CA 1
ATOM 746 C C . ILE A 1 99 ? 4.218 -7.132 -18.056 1.00 96.50 99 ILE A C 1
ATOM 748 O O . ILE A 1 99 ? 4.456 -8.241 -18.534 1.00 96.50 99 ILE A O 1
ATOM 752 N N . GLY A 1 100 ? 2.977 -6.665 -17.916 1.00 92.75 100 GLY A N 1
ATOM 753 C CA . GLY A 1 100 ? 1.771 -7.414 -18.283 1.00 92.75 100 GLY A CA 1
ATOM 754 C C . GLY A 1 100 ? 1.261 -8.400 -17.223 1.00 92.75 100 GLY A C 1
ATOM 755 O O . GLY A 1 100 ? 0.120 -8.835 -17.320 1.00 92.75 100 GLY A O 1
ATOM 756 N N . SER A 1 101 ? 2.047 -8.717 -16.187 1.00 95.19 101 SER A N 1
ATOM 757 C CA . SER A 1 101 ? 1.546 -9.427 -14.996 1.00 95.19 101 SER A CA 1
ATOM 758 C C . SER A 1 101 ? 1.180 -8.436 -13.883 1.00 95.19 101 SER A C 1
ATOM 760 O O . SER A 1 101 ? 1.894 -7.445 -13.715 1.00 95.19 101 SER A O 1
ATOM 762 N N . PRO A 1 102 ? 0.095 -8.647 -13.121 1.00 94.38 102 PRO A N 1
ATOM 763 C CA . PRO A 1 102 ? -0.249 -7.762 -12.012 1.00 94.38 102 PRO A CA 1
ATOM 764 C C . PRO A 1 102 ? 0.767 -7.890 -10.860 1.00 94.38 102 PRO A C 1
ATOM 766 O O . PRO A 1 102 ? 1.236 -8.999 -10.596 1.00 94.38 102 PRO A O 1
ATOM 769 N N . PRO A 1 103 ? 1.099 -6.800 -10.142 1.00 96.12 103 PRO A N 1
ATOM 770 C CA . PRO A 1 103 ? 1.826 -6.892 -8.884 1.00 96.12 103 PRO A CA 1
ATOM 771 C C . PRO A 1 103 ? 1.011 -7.661 -7.840 1.00 96.12 103 PRO A C 1
ATOM 773 O O . PRO A 1 103 ? -0.223 -7.616 -7.833 1.00 96.12 103 PRO A O 1
ATOM 776 N N . THR A 1 104 ? 1.701 -8.341 -6.925 1.00 95.62 104 THR A N 1
ATOM 777 C CA . THR A 1 104 ? 1.073 -9.197 -5.913 1.00 95.62 104 THR A CA 1
ATOM 778 C C . THR A 1 104 ? 1.454 -8.796 -4.495 1.00 95.62 104 THR A C 1
ATOM 780 O O . THR A 1 104 ? 2.573 -8.360 -4.208 1.00 95.62 104 THR A O 1
ATOM 783 N N . CYS A 1 105 ? 0.496 -8.961 -3.584 1.00 96.31 105 CYS A N 1
ATOM 784 C CA . CYS A 1 105 ? 0.699 -8.765 -2.157 1.00 96.31 105 CYS A CA 1
ATOM 785 C C . CYS A 1 105 ? 1.333 -10.010 -1.512 1.00 96.31 105 CYS A C 1
ATOM 787 O O . CYS A 1 105 ? 0.902 -11.123 -1.822 1.00 96.31 105 CYS A O 1
ATOM 789 N N . PRO A 1 106 ? 2.281 -9.853 -0.565 1.00 95.44 106 PRO A N 1
ATOM 790 C CA . PRO A 1 106 ? 2.890 -10.980 0.149 1.00 95.44 106 PRO A CA 1
ATOM 791 C C . PRO A 1 106 ? 1.909 -11.790 1.013 1.00 95.44 106 PRO A C 1
ATOM 793 O O . PRO A 1 106 ? 2.225 -12.914 1.384 1.00 95.44 106 PRO A O 1
ATOM 796 N N . THR A 1 107 ? 0.728 -11.255 1.350 1.00 92.81 107 THR A N 1
ATOM 797 C CA . THR A 1 107 ? -0.259 -11.981 2.171 1.00 92.81 107 THR A CA 1
ATOM 798 C C . THR A 1 107 ? -1.008 -13.067 1.400 1.00 92.81 107 THR A C 1
ATOM 800 O O . THR A 1 107 ? -1.563 -13.964 2.025 1.00 92.81 107 THR A O 1
ATOM 803 N N . GLY A 1 108 ? -1.095 -12.966 0.067 1.00 87.56 108 GLY A N 1
ATOM 804 C CA . GLY A 1 108 ? -1.902 -13.871 -0.762 1.00 87.56 108 GLY A CA 1
ATOM 805 C C . GLY A 1 108 ? -3.415 -13.826 -0.495 1.00 87.56 108 GLY A C 1
ATOM 806 O O . GLY A 1 108 ? -4.150 -14.658 -1.021 1.00 87.56 108 GLY A O 1
ATOM 807 N N . LEU A 1 109 ? -3.901 -12.879 0.316 1.00 91.19 109 LEU A N 1
ATOM 808 C CA . LEU A 1 109 ? -5.317 -12.793 0.672 1.00 91.19 109 LEU A CA 1
ATOM 809 C C . LEU A 1 109 ? -6.170 -12.313 -0.521 1.00 91.19 109 LEU A C 1
ATOM 811 O O . LEU A 1 109 ? -5.747 -11.401 -1.238 1.00 91.19 109 LEU A O 1
ATOM 815 N N . PRO A 1 110 ? -7.405 -12.826 -0.703 1.00 90.06 110 PRO A N 1
ATOM 816 C CA . PRO A 1 110 ? -8.273 -12.418 -1.812 1.00 90.06 110 PRO A CA 1
ATOM 817 C C . PRO A 1 110 ? -8.583 -10.917 -1.836 1.00 90.06 110 PRO A C 1
ATOM 819 O O . PRO A 1 110 ? -8.639 -10.315 -2.903 1.00 90.06 110 PRO A O 1
ATOM 822 N N . ASN A 1 111 ? -8.730 -10.288 -0.668 1.00 92.06 111 ASN A N 1
ATOM 823 C CA . ASN A 1 111 ? -8.972 -8.850 -0.518 1.00 92.06 111 ASN A CA 1
ATOM 824 C C . ASN A 1 111 ? -7.695 -7.985 -0.598 1.00 92.06 111 ASN A C 1
ATOM 826 O O . ASN A 1 111 ? -7.746 -6.782 -0.367 1.00 92.06 111 ASN A O 1
ATOM 830 N N . HIS A 1 112 ? -6.547 -8.583 -0.925 1.00 94.38 112 HIS A N 1
ATOM 831 C CA . HIS A 1 112 ? -5.251 -7.925 -1.118 1.00 94.38 112 HIS A CA 1
ATOM 832 C C . HIS A 1 112 ? -4.782 -8.062 -2.573 1.00 94.38 112 HIS A C 1
ATOM 834 O O . HIS A 1 112 ? -3.631 -8.390 -2.864 1.00 94.38 112 HIS A O 1
ATOM 840 N N . SER A 1 113 ? -5.705 -7.828 -3.500 1.00 94.06 113 SER A N 1
ATOM 841 C CA . SER A 1 113 ? -5.529 -8.049 -4.931 1.00 94.06 113 SER A CA 1
ATOM 842 C C . SER A 1 113 ? -6.085 -6.868 -5.732 1.00 94.06 113 SER A C 1
ATOM 844 O O . SER A 1 113 ? -6.973 -6.148 -5.273 1.00 94.06 113 SER A O 1
ATOM 846 N N . LEU A 1 114 ? -5.558 -6.634 -6.938 1.00 92.31 114 LEU A N 1
ATOM 847 C CA . LEU A 1 114 ? -5.979 -5.502 -7.778 1.00 92.31 114 LEU A CA 1
ATOM 848 C C . LEU A 1 114 ? -7.456 -5.554 -8.195 1.00 92.31 114 LEU A C 1
ATOM 850 O O . LEU A 1 114 ? -8.053 -4.511 -8.456 1.00 92.31 114 LEU A O 1
ATOM 854 N N . ASN A 1 115 ? -8.029 -6.754 -8.248 1.00 90.19 115 ASN A N 1
ATOM 855 C CA . ASN A 1 115 ? -9.420 -7.018 -8.599 1.00 90.19 115 ASN A CA 1
ATOM 856 C C . ASN A 1 115 ? -10.390 -6.910 -7.410 1.00 90.19 115 ASN A C 1
ATOM 858 O O . ASN A 1 115 ? -11.586 -7.118 -7.599 1.00 90.19 115 ASN A O 1
ATOM 862 N N . TRP A 1 116 ? -9.919 -6.592 -6.201 1.00 91.38 116 TRP A N 1
ATOM 863 C CA . TRP A 1 116 ? -10.807 -6.386 -5.060 1.00 91.38 116 TRP A CA 1
ATOM 864 C C . TRP A 1 116 ? -11.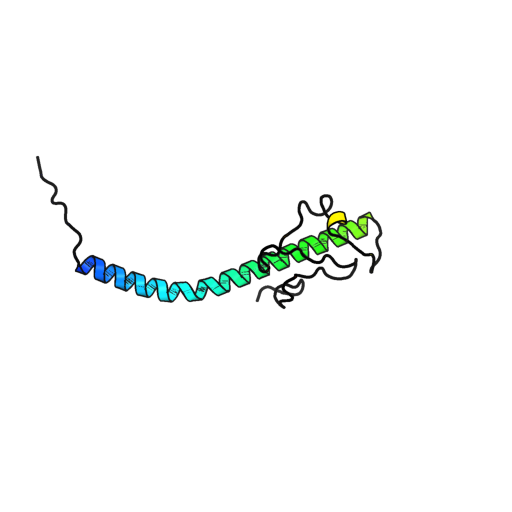490 -5.009 -5.106 1.00 91.38 116 TRP A C 1
ATOM 866 O O . TRP A 1 116 ? -10.832 -3.977 -5.268 1.00 91.38 116 TRP A O 1
ATOM 876 N N . ASN A 1 117 ? -12.815 -5.000 -4.923 1.00 85.00 117 ASN A N 1
ATOM 877 C CA . ASN A 1 117 ? -13.674 -3.824 -5.118 1.00 85.00 117 ASN A CA 1
ATOM 878 C C . ASN A 1 117 ? -14.135 -3.127 -3.828 1.00 85.00 117 ASN A C 1
ATOM 880 O O . ASN A 1 117 ? -14.793 -2.093 -3.915 1.00 85.00 117 ASN A O 1
ATOM 884 N N . GLY A 1 118 ? -13.747 -3.609 -2.643 1.00 79.38 118 GLY A N 1
ATOM 885 C CA . GLY A 1 118 ? -13.993 -2.875 -1.395 1.00 79.38 118 GLY A CA 1
ATOM 886 C C . GLY A 1 118 ? -15.054 -3.434 -0.446 1.00 79.38 118 GLY A C 1
ATOM 887 O O . GLY A 1 118 ? -15.343 -2.740 0.538 1.00 79.38 118 GLY A O 1
ATOM 888 N N . ASP A 1 119 ? -15.596 -4.620 -0.738 1.00 70.06 119 ASP A N 1
ATOM 889 C CA . ASP A 1 119 ? -16.691 -5.291 -0.008 1.00 70.06 119 ASP A CA 1
ATOM 890 C C . ASP A 1 119 ? -16.288 -5.800 1.401 1.00 70.06 119 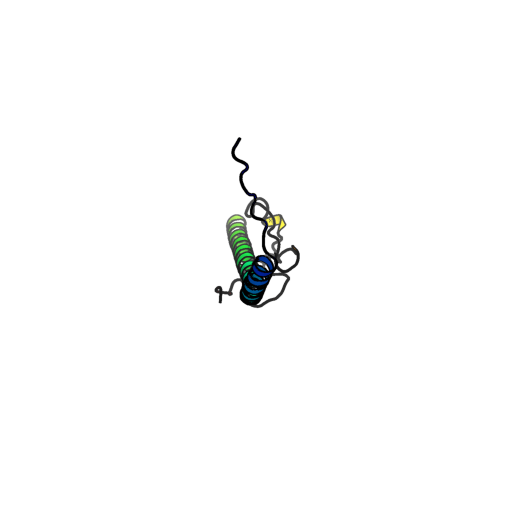ASP A C 1
ATOM 892 O O . ASP A 1 119 ? -15.139 -6.283 1.564 1.00 70.06 119 ASP A O 1
#

Radius of gyration: 25.59 Å; chains: 1; bounding box: 38×48×78 Å

Secondary structure (DSSP, 8-state):
------PPPPHHHHHHHHHHHHHHHHHHHHHHHHHHHHHHHHHHHHHHHHHHHHHHHHHHHHTPPTT----HHHHTTTT-SS--B-TTTTTPBPB--STTSPPB-TT--TTSSTT----